Protein AF-W2N7S2-F1 (afdb_monomer_lite)

Radius of gyration: 11.1 Å; chains: 1; bounding box: 21×22×29 Å

Secondary structure (DSSP, 8-state):
-HHHHHHTT--HHHHHHHHHHTT--HHHHHHHHHTTT--HHHHHHHHHHTT--HHHHHHHHHHHHT-

Organism: Phytophthora nicotianae (NCBI:txid4792)

Foldseek 3Di:
DLVVVVVVVDDNLRSLLVCVVVVNALLVSLVVCVVVVQDPVRVVVSCVVSVHDPVSVVVSVVVVVVD

Sequence (67 aa):
IFDRWIRLSKSPKQAAQNLLNHGTTTNDLYKVLRKRNMNLETIRPIWRDLGLTEYQLRAARHAASAL

pLDDT: mean 94.32, std 5.73, range [58.44, 97.38]

Structure (mmCIF, N/CA/C/O backbone):
data_AF-W2N7S2-F1
#
_entry.id   AF-W2N7S2-F1
#
loop_
_atom_site.group_PDB
_atom_site.id
_atom_site.type_symbol
_atom_site.label_atom_id
_atom_site.label_alt_id
_atom_site.label_comp_id
_atom_site.label_asym_id
_atom_site.label_entity_id
_atom_site.label_seq_id
_atom_site.pdbx_PDB_ins_code
_atom_site.Cartn_x
_atom_site.Cartn_y
_atom_site.Cartn_z
_atom_site.occupancy
_atom_site.B_iso_or_equiv
_atom_site.auth_seq_id
_atom_site.auth_comp_id
_atom_site.auth_asym_id
_atom_site.auth_atom_id
_atom_site.pdbx_PDB_model_num
ATOM 1 N N . ILE A 1 1 ? -2.072 -10.422 4.296 1.00 86.62 1 ILE A N 1
ATOM 2 C CA . ILE A 1 1 ? -1.964 -9.594 5.528 1.00 86.62 1 ILE A CA 1
ATOM 3 C C . ILE A 1 1 ? -2.970 -8.442 5.521 1.00 86.62 1 ILE A C 1
ATOM 5 O O . ILE A 1 1 ? -3.760 -8.379 6.448 1.00 86.62 1 ILE A O 1
ATOM 9 N N . PHE A 1 2 ? -3.039 -7.610 4.475 1.00 92.06 2 PHE A N 1
ATOM 10 C CA . PHE A 1 2 ? -4.026 -6.517 4.395 1.00 92.06 2 PHE A CA 1
ATOM 11 C C . PHE A 1 2 ? -5.4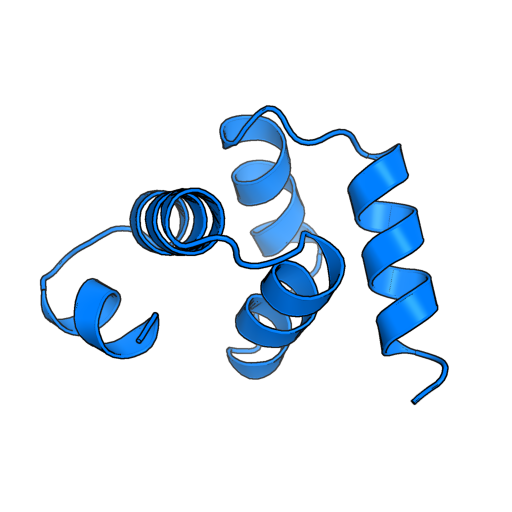79 -6.960 4.683 1.00 92.06 2 PHE A C 1
ATOM 13 O O . PHE A 1 2 ? -6.105 -6.406 5.579 1.00 92.06 2 PHE A O 1
ATOM 20 N N . ASP A 1 3 ? -5.988 -8.024 4.040 1.00 89.94 3 ASP A N 1
ATOM 21 C CA . ASP A 1 3 ? -7.367 -8.516 4.289 1.00 89.94 3 ASP A CA 1
ATOM 22 C C . ASP A 1 3 ? -7.584 -9.027 5.712 1.00 89.94 3 ASP A C 1
ATOM 24 O O . ASP A 1 3 ? -8.706 -9.057 6.211 1.00 89.94 3 ASP A O 1
ATOM 28 N N . ARG A 1 4 ? -6.510 -9.448 6.389 1.00 92.69 4 ARG A N 1
ATOM 29 C CA . ARG A 1 4 ? -6.587 -9.822 7.801 1.00 92.69 4 ARG A CA 1
ATOM 30 C C . ARG A 1 4 ? -6.914 -8.596 8.649 1.00 92.69 4 ARG A C 1
ATOM 32 O O . ARG A 1 4 ? -7.735 -8.710 9.544 1.00 92.69 4 ARG A O 1
ATOM 39 N N . TRP A 1 5 ? -6.327 -7.436 8.361 1.00 91.81 5 TRP A N 1
ATOM 40 C CA . TRP A 1 5 ? -6.643 -6.205 9.088 1.00 91.81 5 TRP A CA 1
ATOM 41 C C . TRP A 1 5 ? -8.023 -5.656 8.746 1.00 91.81 5 TRP A C 1
ATOM 43 O O . TRP A 1 5 ? -8.714 -5.211 9.655 1.00 91.81 5 TRP A O 1
ATOM 53 N N . ILE A 1 6 ? -8.462 -5.766 7.490 1.00 92.38 6 ILE A N 1
ATOM 54 C CA . ILE A 1 6 ? -9.845 -5.427 7.120 1.00 92.38 6 ILE A CA 1
ATOM 55 C C . ILE A 1 6 ? -10.845 -6.278 7.918 1.00 92.38 6 ILE A C 1
ATOM 57 O O . ILE A 1 6 ? -11.779 -5.735 8.497 1.00 92.38 6 ILE A O 1
ATOM 61 N N . ARG A 1 7 ? -10.605 -7.592 8.048 1.00 94.00 7 ARG A N 1
ATOM 62 C CA . ARG A 1 7 ? -11.422 -8.482 8.901 1.00 94.00 7 ARG A CA 1
ATOM 63 C C . ARG A 1 7 ? -11.378 -8.134 10.394 1.00 94.00 7 ARG A C 1
ATOM 65 O O . ARG A 1 7 ? -12.289 -8.505 11.118 1.00 94.00 7 ARG A O 1
ATOM 72 N N . LEU A 1 8 ? -10.344 -7.428 10.850 1.00 92.94 8 LEU A N 1
ATOM 73 C CA . LEU A 1 8 ? -10.218 -6.894 12.213 1.00 92.94 8 LEU A CA 1
ATOM 74 C C . LEU A 1 8 ? -10.765 -5.457 12.322 1.00 92.94 8 LEU A C 1
ATOM 76 O O . LEU A 1 8 ? -10.310 -4.680 13.165 1.00 92.94 8 LEU A O 1
ATOM 80 N N . SER A 1 9 ? -11.690 -5.088 11.432 1.00 92.50 9 SER A N 1
ATOM 81 C CA . SER A 1 9 ? -12.356 -3.782 11.370 1.00 92.50 9 SER A CA 1
ATOM 82 C C . SER A 1 9 ? -11.409 -2.586 11.217 1.00 92.50 9 SER A C 1
ATOM 84 O O . SER A 1 9 ? -11.755 -1.463 11.584 1.00 92.50 9 SER A O 1
ATOM 86 N N . LYS A 1 10 ? -10.198 -2.792 10.679 1.00 93.50 10 LYS A N 1
ATOM 87 C CA . LYS A 1 10 ? -9.296 -1.685 10.335 1.00 93.50 10 LYS A CA 1
ATOM 88 C C . LYS A 1 10 ? -9.751 -1.027 9.041 1.00 93.50 10 LYS A C 1
ATOM 90 O O . LYS A 1 10 ? -10.133 -1.708 8.089 1.00 93.50 10 LYS A O 1
ATOM 95 N N . SER A 1 11 ? -9.642 0.297 8.981 1.00 94.44 11 SER A N 1
ATOM 96 C CA . SER A 1 11 ? -9.903 1.023 7.738 1.00 94.44 11 SER A CA 1
ATOM 97 C C . SER A 1 11 ? -8.844 0.687 6.675 1.00 94.44 11 SER A C 1
ATOM 99 O O . SER A 1 11 ? -7.711 0.337 7.024 1.00 94.44 11 SER A O 1
ATOM 101 N N . PRO A 1 12 ? -9.147 0.844 5.373 1.00 94.25 12 PRO A N 1
ATOM 102 C CA . PRO A 1 12 ? -8.153 0.705 4.307 1.00 94.25 12 PRO A CA 1
ATOM 103 C C . PRO A 1 12 ? -6.891 1.545 4.535 1.00 94.25 12 PRO A C 1
ATOM 105 O O . PRO A 1 12 ? -5.787 1.069 4.284 1.00 94.25 12 PRO A O 1
ATOM 108 N N . LYS A 1 13 ? -7.043 2.753 5.097 1.00 95.44 13 LYS A N 1
ATOM 109 C CA . LYS A 1 13 ? -5.931 3.613 5.524 1.00 95.44 13 LYS A CA 1
ATOM 110 C C . LYS A 1 13 ? -5.071 2.944 6.593 1.00 95.44 13 LYS A C 1
ATOM 112 O O . LYS A 1 13 ? -3.861 2.862 6.432 1.00 95.44 13 LYS A O 1
ATOM 117 N N . GLN A 1 14 ? -5.676 2.443 7.670 1.00 96.50 14 GLN A N 1
ATOM 118 C CA . GLN A 1 14 ? -4.938 1.766 8.743 1.00 96.50 14 GLN A CA 1
ATOM 119 C C . GLN A 1 14 ? -4.246 0.497 8.238 1.00 96.50 14 GLN A C 1
ATOM 121 O O . GLN A 1 14 ? -3.095 0.242 8.576 1.00 96.50 14 GLN A O 1
ATOM 126 N N . ALA A 1 15 ? -4.920 -0.285 7.395 1.00 96.94 15 ALA A N 1
ATOM 127 C CA . ALA A 1 15 ? -4.331 -1.472 6.791 1.00 96.94 15 ALA A CA 1
ATOM 128 C C . ALA A 1 15 ? -3.146 -1.120 5.870 1.00 96.94 15 ALA A C 1
ATOM 130 O O . ALA A 1 15 ? -2.129 -1.810 5.892 1.00 96.94 15 ALA A O 1
ATOM 131 N N . ALA A 1 16 ? -3.244 -0.032 5.102 1.00 96.44 16 ALA A N 1
ATOM 132 C CA . ALA A 1 16 ? -2.155 0.474 4.271 1.00 96.44 16 ALA A CA 1
ATOM 133 C C . ALA A 1 16 ? -0.976 1.000 5.109 1.00 96.44 16 ALA A C 1
ATOM 135 O O . ALA A 1 16 ? 0.166 0.640 4.832 1.00 96.44 16 ALA A O 1
ATOM 136 N N . GLN A 1 17 ? -1.242 1.764 6.174 1.00 97.25 17 GLN A N 1
ATOM 137 C CA . GLN A 1 17 ? -0.211 2.227 7.109 1.00 97.25 17 GLN A CA 1
ATOM 138 C C . GLN A 1 17 ? 0.536 1.053 7.737 1.00 97.25 17 GLN A C 1
ATOM 140 O O . GLN A 1 17 ? 1.762 1.048 7.790 1.00 97.25 17 GLN A O 1
ATOM 145 N N . ASN A 1 18 ? -0.195 0.030 8.178 1.00 96.31 18 ASN A N 1
ATOM 146 C CA . ASN A 1 18 ? 0.422 -1.148 8.763 1.00 96.31 18 ASN A CA 1
ATOM 147 C C . ASN A 1 18 ? 1.330 -1.855 7.746 1.00 96.31 18 ASN A C 1
ATOM 149 O O . ASN A 1 18 ? 2.430 -2.256 8.103 1.00 96.31 18 ASN A O 1
ATOM 153 N N . LEU A 1 19 ? 0.926 -1.969 6.474 1.00 95.94 19 LEU A N 1
ATOM 154 C CA . LEU A 1 19 ? 1.798 -2.540 5.441 1.00 95.94 19 LEU A CA 1
ATOM 155 C C . LEU A 1 19 ? 3.121 -1.774 5.323 1.00 95.94 19 LEU A C 1
ATOM 157 O O . LEU A 1 19 ? 4.174 -2.412 5.295 1.00 95.94 19 LEU A O 1
ATOM 161 N N . LEU A 1 20 ? 3.073 -0.439 5.292 1.00 96.38 20 LEU A N 1
ATOM 162 C CA . LEU A 1 20 ? 4.275 0.399 5.248 1.00 96.38 20 LEU A CA 1
ATOM 163 C C . LEU A 1 20 ? 5.156 0.185 6.487 1.00 96.38 20 LEU A C 1
ATOM 165 O O . LEU A 1 20 ? 6.356 -0.028 6.351 1.00 96.38 20 LEU A O 1
ATOM 169 N N . ASN A 1 21 ? 4.555 0.142 7.680 1.00 95.88 21 ASN A N 1
ATOM 170 C CA . ASN A 1 21 ? 5.269 -0.119 8.936 1.00 95.88 21 ASN A CA 1
ATOM 171 C C . ASN A 1 21 ? 5.934 -1.508 8.962 1.00 95.88 21 ASN A C 1
ATOM 173 O O . ASN A 1 21 ? 6.937 -1.699 9.640 1.00 95.88 21 ASN A O 1
ATOM 177 N N . HIS A 1 22 ? 5.394 -2.472 8.212 1.00 94.25 22 HIS A N 1
ATOM 178 C CA . HIS A 1 22 ? 5.967 -3.808 8.030 1.00 94.25 22 HIS A CA 1
ATOM 179 C C . HIS A 1 22 ? 6.963 -3.899 6.855 1.00 94.25 22 HIS A C 1
ATOM 181 O O . HIS A 1 22 ? 7.319 -5.001 6.443 1.00 94.25 22 HIS A O 1
ATOM 187 N N . GLY A 1 23 ? 7.408 -2.765 6.302 1.00 95.12 23 GLY A N 1
ATOM 188 C CA . GLY A 1 23 ? 8.424 -2.711 5.246 1.00 95.12 23 GLY A CA 1
ATOM 189 C C . GLY A 1 23 ? 7.888 -2.909 3.827 1.00 95.12 23 GLY A C 1
ATOM 190 O O . GLY A 1 23 ? 8.672 -3.088 2.897 1.00 95.12 23 GLY A O 1
ATOM 191 N N . THR A 1 24 ? 6.566 -2.873 3.623 1.00 96.31 24 THR A N 1
ATOM 192 C CA . THR A 1 24 ? 5.998 -2.930 2.266 1.00 96.31 24 THR A CA 1
ATOM 193 C C . THR A 1 24 ? 6.404 -1.681 1.490 1.00 96.31 24 THR A C 1
ATOM 195 O O . THR A 1 24 ? 6.206 -0.561 1.961 1.00 96.31 24 THR A O 1
ATOM 198 N N . THR A 1 25 ? 6.933 -1.859 0.278 1.00 96.69 25 THR A N 1
ATOM 199 C CA . THR A 1 25 ? 7.277 -0.736 -0.602 1.00 96.69 25 THR A CA 1
ATOM 200 C C . THR A 1 25 ? 6.019 -0.012 -1.086 1.00 96.69 25 THR A C 1
ATOM 202 O O . THR A 1 25 ? 4.935 -0.591 -1.167 1.00 96.69 25 THR A O 1
ATOM 205 N N . THR A 1 26 ? 6.144 1.253 -1.487 1.00 96.06 26 THR A N 1
ATOM 206 C CA . THR A 1 26 ? 5.031 1.995 -2.103 1.00 96.06 26 THR A CA 1
ATOM 207 C C . THR A 1 26 ? 4.534 1.320 -3.388 1.00 96.06 26 THR A C 1
ATOM 209 O O . THR A 1 26 ? 3.330 1.270 -3.631 1.00 96.06 26 THR A O 1
ATOM 212 N N . ASN A 1 27 ? 5.427 0.720 -4.179 1.00 96.31 27 ASN A N 1
ATOM 213 C CA . ASN A 1 27 ? 5.059 -0.029 -5.383 1.00 96.31 27 ASN A CA 1
ATOM 214 C C . ASN A 1 27 ? 4.173 -1.238 -5.052 1.00 96.31 27 ASN A C 1
ATOM 216 O O . ASN A 1 27 ? 3.146 -1.459 -5.696 1.00 96.31 27 ASN A O 1
ATOM 2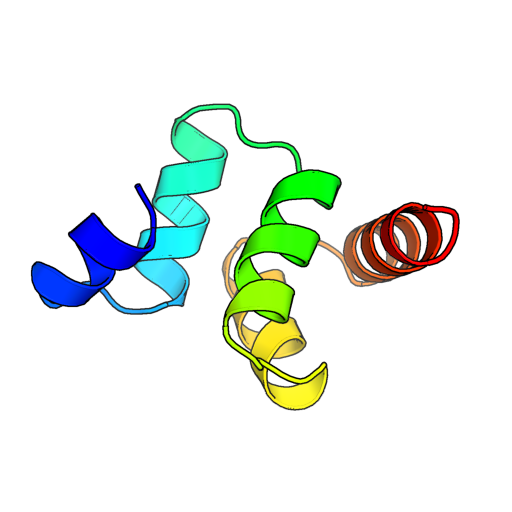20 N N . ASP A 1 28 ? 4.533 -2.007 -4.026 1.00 96.50 28 ASP A N 1
ATOM 221 C CA . ASP A 1 28 ? 3.757 -3.183 -3.635 1.00 96.50 28 ASP A CA 1
ATOM 222 C C . ASP A 1 28 ? 2.472 -2.808 -2.898 1.00 96.50 28 ASP A C 1
ATOM 224 O O . ASP A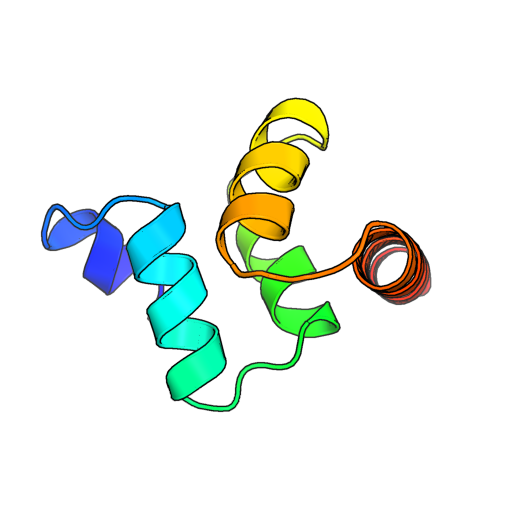 1 28 ? 1.442 -3.453 -3.109 1.00 96.50 28 ASP A O 1
ATOM 228 N N . LEU A 1 29 ? 2.477 -1.714 -2.128 1.00 97.06 29 LEU A N 1
ATOM 229 C CA . LEU A 1 29 ? 1.256 -1.144 -1.565 1.00 97.06 29 LEU A CA 1
ATOM 230 C C . LEU A 1 29 ? 0.251 -0.811 -2.678 1.00 97.06 29 LEU A C 1
ATOM 232 O O . LEU A 1 29 ? -0.917 -1.186 -2.579 1.00 97.06 29 LEU A O 1
ATOM 236 N N . TYR A 1 30 ? 0.694 -0.178 -3.769 1.00 97.31 30 TYR A N 1
ATOM 237 C CA . TYR A 1 30 ? -0.178 0.121 -4.908 1.00 97.31 30 TYR A CA 1
ATOM 238 C C . TYR A 1 30 ? -0.799 -1.152 -5.501 1.00 97.31 30 TYR A C 1
ATOM 240 O O . TYR A 1 30 ? -2.017 -1.223 -5.681 1.00 97.31 30 TYR A O 1
ATOM 248 N N . LYS A 1 31 ? 0.010 -2.195 -5.734 1.00 96.38 31 LYS A N 1
ATOM 249 C CA . LYS A 1 31 ? 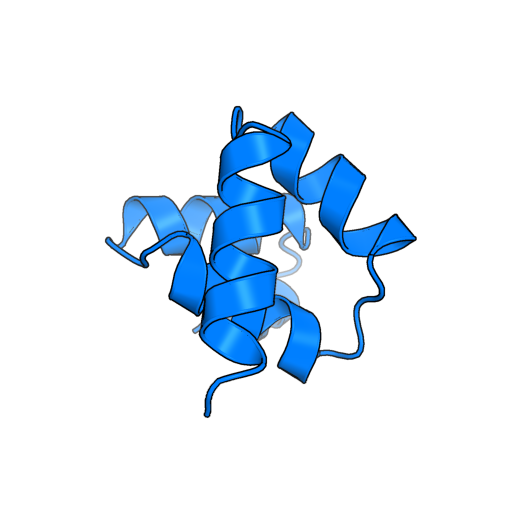-0.473 -3.493 -6.240 1.00 96.38 31 LYS A CA 1
ATOM 250 C C . LYS A 1 31 ? -1.497 -4.126 -5.296 1.00 96.38 31 LYS A C 1
ATOM 252 O O . LYS A 1 31 ? -2.515 -4.642 -5.752 1.00 96.38 31 LYS A O 1
ATOM 257 N N . VAL A 1 32 ? -1.256 -4.077 -3.984 1.00 96.00 32 VAL A N 1
ATOM 258 C CA . VAL A 1 32 ? -2.189 -4.569 -2.959 1.00 96.00 32 VAL A CA 1
ATOM 259 C C . VAL A 1 32 ? -3.538 -3.858 -3.073 1.00 96.00 32 VAL A C 1
ATOM 261 O O . VAL A 1 32 ? -4.570 -4.531 -3.101 1.00 96.00 32 VAL A O 1
ATOM 264 N N . LEU A 1 33 ? -3.561 -2.527 -3.153 1.00 96.06 33 LEU A N 1
ATOM 265 C CA . LEU A 1 33 ? -4.815 -1.772 -3.246 1.00 96.06 33 LEU A CA 1
ATOM 266 C C . LEU A 1 33 ? -5.538 -2.044 -4.576 1.00 96.06 33 LEU A C 1
ATOM 268 O O . LEU A 1 33 ? -6.748 -2.274 -4.589 1.00 96.06 33 LEU A O 1
ATOM 272 N N . ARG A 1 34 ? -4.802 -2.127 -5.692 1.00 95.62 34 ARG A N 1
ATOM 273 C CA . ARG A 1 34 ? -5.370 -2.459 -7.011 1.00 95.62 34 ARG A CA 1
ATOM 274 C C . ARG A 1 34 ? -5.963 -3.862 -7.082 1.00 95.62 34 ARG A C 1
ATOM 276 O O . ARG A 1 34 ? -7.047 -4.011 -7.634 1.00 95.62 34 ARG A O 1
ATOM 283 N N . LYS A 1 35 ? -5.329 -4.866 -6.462 1.00 94.94 35 LYS A N 1
ATOM 284 C CA . LYS A 1 35 ? -5.880 -6.233 -6.343 1.00 94.94 35 LYS A CA 1
ATOM 285 C C . LYS A 1 35 ? -7.219 -6.289 -5.595 1.00 94.94 35 LYS A C 1
ATOM 287 O O . LYS A 1 35 ? -7.914 -7.292 -5.677 1.00 94.94 35 LYS A O 1
ATOM 292 N N . ARG A 1 36 ? -7.582 -5.225 -4.871 1.00 93.88 36 ARG A N 1
ATOM 293 C CA . ARG A 1 36 ? -8.869 -5.064 -4.169 1.00 93.88 36 ARG A CA 1
ATOM 294 C C . ARG A 1 36 ? -9.850 -4.188 -4.941 1.00 93.88 36 ARG A C 1
ATOM 296 O O . ARG A 1 36 ? -10.765 -3.630 -4.351 1.00 93.88 36 ARG A O 1
ATOM 303 N N . ASN A 1 37 ? -9.627 -4.030 -6.246 1.00 95.00 37 ASN A N 1
ATOM 304 C CA . ASN A 1 37 ? -10.440 -3.225 -7.153 1.00 95.00 37 ASN A CA 1
ATOM 305 C C . ASN A 1 37 ? -10.548 -1.737 -6.767 1.00 95.00 37 ASN A C 1
ATOM 307 O O . ASN A 1 37 ? -11.387 -1.023 -7.309 1.00 95.00 37 ASN A O 1
ATOM 311 N N . MET A 1 38 ? -9.670 -1.224 -5.893 1.00 95.44 38 MET A N 1
ATOM 312 C CA . MET A 1 38 ? -9.654 0.200 -5.546 1.00 95.44 38 MET A CA 1
ATOM 313 C C . MET A 1 38 ? -9.157 1.013 -6.738 1.00 95.44 38 MET A C 1
ATOM 315 O O . MET A 1 38 ? -8.030 0.820 -7.200 1.00 95.44 38 MET A O 1
ATOM 319 N N . ASN A 1 39 ? -9.988 1.913 -7.259 1.00 95.75 39 ASN A N 1
ATOM 320 C CA . ASN A 1 39 ? -9.623 2.820 -8.347 1.00 95.75 39 ASN A CA 1
ATOM 321 C C . ASN A 1 39 ? -8.704 3.959 -7.856 1.00 95.75 39 ASN A C 1
ATOM 323 O O . ASN A 1 39 ? -8.434 4.094 -6.662 1.00 95.75 39 ASN A O 1
ATOM 327 N N . LEU A 1 40 ? -8.189 4.780 -8.777 1.00 95.56 40 LEU A N 1
ATOM 328 C CA . LEU A 1 40 ? -7.307 5.897 -8.411 1.00 95.56 40 LEU A CA 1
ATOM 329 C C . LEU A 1 40 ? -7.998 6.930 -7.514 1.00 95.56 40 LEU A C 1
ATOM 331 O O . LEU A 1 40 ? -7.339 7.497 -6.649 1.00 95.56 40 LEU A O 1
ATOM 335 N N . GLU A 1 41 ? -9.301 7.143 -7.684 1.00 96.50 41 GLU A N 1
ATOM 336 C CA . GLU A 1 41 ? -10.094 8.045 -6.839 1.00 96.50 41 GLU A CA 1
ATOM 337 C C . GLU A 1 41 ? -10.144 7.559 -5.388 1.00 96.50 41 GLU A C 1
ATOM 339 O O . GLU A 1 41 ? -10.094 8.369 -4.471 1.00 96.50 41 GLU A O 1
ATOM 344 N N . THR A 1 42 ? -10.153 6.241 -5.178 1.00 96.88 42 THR A N 1
ATOM 345 C CA . THR A 1 42 ? -10.105 5.611 -3.851 1.00 96.88 42 THR A CA 1
ATOM 346 C C . THR A 1 42 ? -8.680 5.574 -3.292 1.00 96.88 42 THR A C 1
ATOM 348 O O . THR A 1 42 ? -8.466 5.770 -2.098 1.00 96.88 42 THR A O 1
ATOM 351 N N . ILE A 1 43 ? -7.680 5.323 -4.142 1.00 97.38 43 ILE A N 1
ATOM 352 C CA . ILE A 1 43 ? -6.279 5.183 -3.717 1.00 97.38 43 ILE A CA 1
ATOM 353 C C . ILE A 1 43 ? -5.668 6.533 -3.334 1.00 97.38 43 ILE A C 1
ATOM 355 O O . ILE A 1 43 ? -4.974 6.607 -2.324 1.00 97.38 43 ILE A O 1
ATOM 359 N N . ARG A 1 44 ? -5.918 7.599 -4.104 1.00 97.38 44 ARG A N 1
ATOM 360 C CA . ARG A 1 44 ? -5.362 8.942 -3.859 1.00 97.38 44 ARG A CA 1
ATOM 361 C C . ARG A 1 44 ? -5.565 9.465 -2.433 1.00 97.38 44 ARG A C 1
ATOM 363 O O . ARG A 1 44 ? -4.567 9.850 -1.824 1.00 97.38 44 ARG A O 1
ATOM 370 N N . PRO A 1 45 ? -6.788 9.476 -1.863 1.00 97.25 45 PRO A N 1
ATOM 371 C CA . PRO A 1 45 ? -6.985 9.966 -0.505 1.00 97.25 45 PRO A CA 1
ATOM 372 C C . PRO A 1 45 ? -6.236 9.109 0.518 1.00 97.25 45 PRO A C 1
ATOM 374 O O . PRO A 1 45 ? -5.615 9.674 1.408 1.00 97.25 45 PRO A O 1
ATOM 377 N N . ILE A 1 46 ? -6.197 7.778 0.353 1.00 96.62 46 ILE A N 1
ATOM 378 C CA . ILE A 1 46 ? -5.394 6.891 1.212 1.00 96.62 46 ILE A CA 1
ATOM 379 C C . ILE A 1 46 ? -3.909 7.260 1.115 1.00 96.62 46 ILE A C 1
ATOM 381 O O . ILE A 1 46 ? -3.243 7.376 2.133 1.00 96.62 46 ILE A O 1
ATOM 385 N N . TRP A 1 47 ? -3.395 7.477 -0.095 1.00 97.25 47 TRP A N 1
ATOM 386 C CA . TRP A 1 47 ? -1.994 7.823 -0.340 1.00 97.25 47 TRP A CA 1
ATOM 387 C C . TRP A 1 47 ? -1.587 9.116 0.371 1.00 97.25 47 TRP A C 1
ATOM 389 O O . TRP A 1 47 ? -0.626 9.129 1.141 1.00 97.25 47 TRP A O 1
ATOM 399 N N . ARG A 1 48 ? -2.368 10.182 0.162 1.00 97.25 48 ARG A N 1
ATOM 400 C CA . ARG A 1 48 ? -2.157 11.494 0.782 1.00 97.25 48 ARG A CA 1
ATOM 401 C C . ARG A 1 48 ? -2.197 11.403 2.306 1.00 97.25 48 ARG A C 1
ATOM 403 O O . ARG A 1 48 ? -1.352 11.976 2.984 1.00 97.25 48 ARG A O 1
ATOM 410 N N . ASP A 1 49 ? -3.156 10.653 2.833 1.00 96.81 49 ASP A N 1
ATOM 411 C CA . ASP A 1 49 ? -3.350 10.449 4.266 1.00 96.81 49 ASP A CA 1
ATOM 412 C C . ASP A 1 49 ? -2.207 9.684 4.951 1.00 96.81 49 ASP A C 1
ATOM 414 O O . ASP A 1 49 ? -2.079 9.756 6.173 1.00 96.81 49 ASP A O 1
ATOM 418 N N . LEU A 1 50 ? -1.407 8.944 4.180 1.00 96.00 50 LEU A N 1
ATOM 419 C CA . LEU A 1 50 ? -0.198 8.245 4.630 1.00 96.00 50 LEU A CA 1
ATOM 420 C C . LEU A 1 50 ? 1.066 9.110 4.477 1.00 96.00 50 LEU A C 1
ATOM 422 O O . LEU A 1 50 ? 2.173 8.616 4.675 1.00 96.00 50 LEU A O 1
ATOM 426 N N . GLY A 1 51 ? 0.924 10.379 4.076 1.00 96.62 51 GLY A N 1
ATOM 427 C CA . GLY A 1 51 ? 2.049 11.277 3.805 1.00 96.62 51 GLY A CA 1
ATOM 428 C C . GLY A 1 51 ? 2.809 10.950 2.516 1.00 96.62 51 GLY A C 1
ATOM 429 O O . GLY A 1 51 ? 3.900 11.473 2.298 1.00 96.62 51 GLY A O 1
ATOM 430 N N . LEU A 1 52 ? 2.258 10.092 1.653 1.00 96.62 52 LEU A N 1
ATOM 431 C CA . LEU A 1 52 ? 2.874 9.739 0.381 1.00 96.62 52 LEU A CA 1
ATOM 432 C C . LEU A 1 52 ? 2.502 10.759 -0.701 1.00 96.62 52 LEU A C 1
ATOM 434 O O . LEU A 1 52 ? 1.364 11.217 -0.808 1.00 96.62 52 LEU A O 1
ATOM 438 N N . THR A 1 53 ? 3.466 11.087 -1.553 1.00 96.75 53 THR A N 1
ATOM 439 C CA . THR A 1 53 ? 3.311 12.110 -2.595 1.00 96.75 53 THR A CA 1
ATOM 440 C C . THR A 1 53 ? 2.613 11.578 -3.851 1.00 96.75 53 THR A C 1
ATOM 442 O O . THR A 1 53 ? 2.707 10.397 -4.199 1.00 96.75 53 THR A O 1
ATOM 445 N N . GLU A 1 54 ? 1.999 12.482 -4.623 1.00 95.94 54 GLU A N 1
ATOM 446 C CA . GLU A 1 54 ? 1.481 12.175 -5.969 1.00 95.94 54 GLU A CA 1
ATOM 447 C C . GLU A 1 54 ? 2.584 11.704 -6.934 1.00 95.94 54 GLU A C 1
ATOM 449 O O . GLU A 1 54 ? 2.309 10.991 -7.900 1.00 95.94 54 GLU A O 1
ATOM 454 N N . TYR A 1 55 ? 3.844 12.092 -6.703 1.00 96.94 55 TYR A N 1
ATOM 455 C CA . TYR A 1 55 ? 4.979 11.570 -7.466 1.00 96.94 55 TYR A CA 1
ATOM 456 C C . TYR A 1 55 ? 5.197 10.078 -7.183 1.00 96.94 55 TYR A C 1
ATOM 458 O O . TYR A 1 55 ? 5.260 9.278 -8.116 1.00 96.94 55 TYR A O 1
ATOM 466 N N . GLN A 1 56 ? 5.216 9.680 -5.907 1.00 97.25 56 GLN A N 1
ATOM 467 C CA . GLN A 1 56 ? 5.331 8.271 -5.516 1.00 97.25 56 GLN A CA 1
ATOM 468 C C . GLN A 1 56 ? 4.148 7.436 -6.024 1.00 97.25 56 GLN A C 1
ATOM 470 O O . GLN A 1 56 ? 4.351 6.302 -6.452 1.00 97.25 56 GLN A O 1
ATOM 475 N N . LEU A 1 57 ? 2.928 7.989 -6.034 1.00 97.31 57 LEU A N 1
ATOM 476 C CA . LEU A 1 57 ? 1.761 7.309 -6.610 1.00 97.31 57 LEU A CA 1
ATOM 477 C C . LEU A 1 57 ? 1.924 7.074 -8.119 1.00 97.31 57 LEU A C 1
ATOM 479 O O . LEU A 1 57 ? 1.645 5.981 -8.614 1.00 97.31 57 LEU A O 1
ATOM 483 N N . ARG A 1 58 ? 2.398 8.088 -8.857 1.00 96.12 58 ARG A N 1
ATOM 484 C CA . ARG A 1 58 ? 2.671 7.975 -10.299 1.00 96.12 58 ARG A CA 1
ATOM 485 C C . ARG A 1 58 ? 3.746 6.931 -10.593 1.00 96.12 58 ARG A C 1
ATOM 487 O O . ARG A 1 58 ? 3.535 6.099 -11.475 1.00 96.12 58 ARG A O 1
ATOM 494 N N . ALA A 1 59 ? 4.840 6.934 -9.832 1.00 96.75 59 ALA A N 1
ATOM 495 C CA . ALA A 1 59 ? 5.910 5.947 -9.956 1.00 96.75 59 ALA A CA 1
ATOM 496 C C . ALA A 1 59 ? 5.403 4.519 -9.689 1.00 96.75 59 ALA A C 1
ATOM 498 O O . ALA A 1 59 ? 5.634 3.622 -10.499 1.00 96.75 59 ALA A O 1
ATOM 499 N N . ALA A 1 60 ? 4.628 4.323 -8.617 1.00 96.75 60 ALA A N 1
ATOM 500 C CA . ALA A 1 60 ? 4.055 3.024 -8.270 1.00 96.75 60 ALA A CA 1
ATOM 501 C C . ALA A 1 60 ? 3.073 2.504 -9.330 1.00 96.75 60 ALA A C 1
ATOM 503 O O . ALA A 1 60 ? 3.091 1.318 -9.664 1.00 96.75 60 ALA A O 1
ATOM 504 N N . ARG A 1 61 ? 2.257 3.394 -9.912 1.00 95.69 61 ARG A N 1
ATOM 505 C CA . ARG A 1 61 ? 1.376 3.053 -11.035 1.00 95.69 61 ARG A CA 1
ATOM 506 C C . ARG A 1 61 ? 2.172 2.601 -12.254 1.00 95.69 61 ARG A C 1
ATOM 508 O O . ARG A 1 61 ? 1.850 1.567 -12.824 1.00 95.69 61 ARG A O 1
ATOM 515 N N . HIS A 1 62 ? 3.199 3.359 -12.636 1.00 95.31 62 HIS A N 1
ATOM 516 C CA . HIS A 1 62 ? 4.039 3.027 -13.785 1.00 95.31 62 HIS A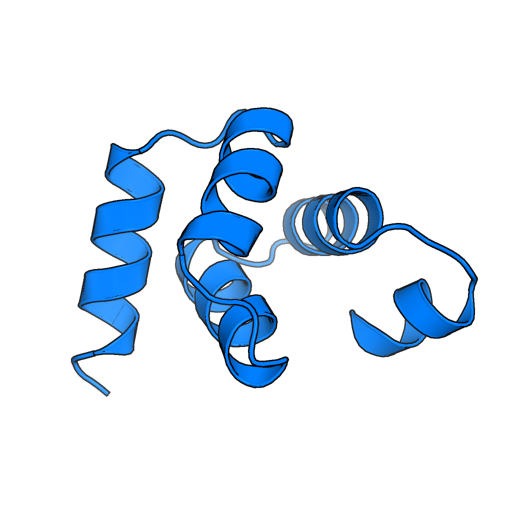 CA 1
ATOM 517 C C . HIS A 1 62 ? 4.734 1.670 -13.600 1.00 95.31 62 HIS A C 1
ATOM 519 O O . HIS A 1 62 ? 4.675 0.821 -14.483 1.00 95.31 62 HIS A O 1
ATOM 525 N N . ALA A 1 63 ? 5.309 1.427 -12.420 1.00 92.62 63 ALA A N 1
ATOM 526 C CA . ALA A 1 63 ? 5.963 0.162 -12.089 1.00 92.62 63 ALA A CA 1
ATOM 527 C C . ALA A 1 63 ? 5.006 -1.046 -12.105 1.00 92.62 63 ALA A C 1
ATOM 529 O O . ALA A 1 63 ? 5.432 -2.159 -12.391 1.00 92.62 63 ALA A O 1
ATOM 530 N N . ALA A 1 64 ? 3.721 -0.850 -11.793 1.00 90.00 64 ALA A N 1
ATOM 531 C CA . ALA A 1 64 ? 2.723 -1.918 -11.819 1.00 90.00 64 ALA A CA 1
ATOM 532 C C . ALA A 1 64 ? 2.193 -2.237 -13.227 1.00 90.00 64 ALA A C 1
ATOM 534 O O . ALA A 1 64 ? 1.690 -3.334 -13.428 1.00 90.00 64 ALA A O 1
ATOM 535 N N . SER A 1 65 ? 2.276 -1.294 -14.172 1.00 83.12 65 SER A N 1
ATOM 536 C CA . SER A 1 65 ? 1.857 -1.481 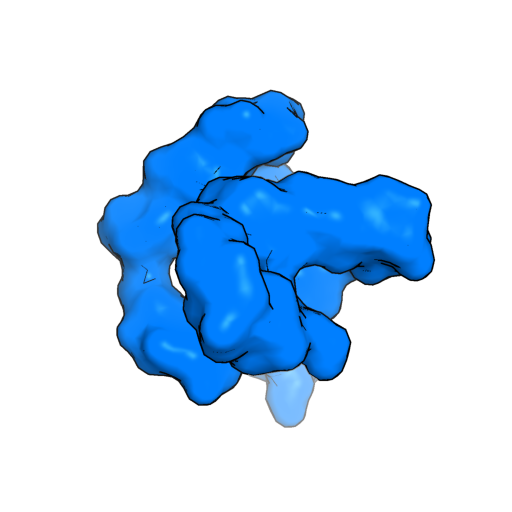-15.570 1.00 83.12 65 SER A CA 1
ATOM 537 C C . SER A 1 65 ? 2.936 -2.103 -16.461 1.00 83.12 65 SER A C 1
ATOM 539 O O . SER A 1 65 ? 2.635 -2.489 -17.583 1.00 83.12 65 SER A O 1
ATOM 541 N N . ALA A 1 66 ? 4.179 -2.172 -15.983 1.00 73.44 66 ALA A N 1
ATOM 542 C CA . ALA A 1 66 ? 5.314 -2.763 -16.694 1.00 73.44 66 ALA A CA 1
ATOM 543 C C . ALA A 1 66 ? 5.511 -4.270 -16.403 1.00 73.44 66 ALA A C 1
ATOM 545 O O . ALA A 1 66 ? 6.539 -4.828 -16.779 1.00 73.44 66 ALA A O 1
ATOM 546 N N . LEU A 1 67 ? 4.560 -4.899 -15.701 1.00 58.44 67 LEU A N 1
ATOM 547 C CA . LEU A 1 67 ? 4.526 -6.316 -15.311 1.00 58.44 67 LEU A CA 1
ATOM 548 C C . LEU A 1 67 ? 3.361 -7.017 -16.009 1.00 58.44 67 LEU A C 1
ATOM 550 O O . LEU A 1 67 ? 3.533 -8.208 -16.341 1.00 58.44 67 LEU A O 1
#